Protein AF-A0A357N9B7-F1 (afdb_monomer_lite)

Radius of gyration: 13.9 Å; chains: 1; bounding box: 37×35×34 Å

pLDDT: mean 83.83, std 13.98, range [43.28, 97.69]

Structure (mmCIF, N/CA/C/O backbone):
data_AF-A0A357N9B7-F1
#
_entry.id   AF-A0A357N9B7-F1
#
loop_
_atom_site.group_PDB
_atom_site.id
_atom_site.type_symbol
_atom_site.label_atom_id
_atom_site.label_alt_id
_atom_site.label_comp_id
_atom_site.label_asym_id
_atom_site.label_entity_id
_atom_site.label_seq_id
_atom_site.pdbx_PDB_ins_code
_atom_site.Cartn_x
_atom_site.Cartn_y
_atom_site.Cartn_z
_atom_site.occupancy
_atom_site.B_iso_or_equiv
_atom_site.auth_seq_id
_atom_site.auth_comp_id
_atom_site.auth_asym_id
_atom_site.auth_atom_id
_atom_site.pdbx_PDB_model_num
ATOM 1 N N . MET A 1 1 ? -6.593 -18.359 0.251 1.00 43.28 1 MET A N 1
ATOM 2 C CA . MET 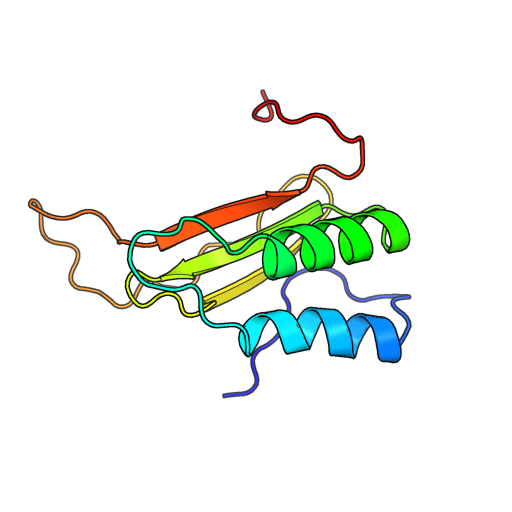A 1 1 ? -6.788 -17.692 -1.056 1.00 43.28 1 MET A CA 1
ATOM 3 C C . MET A 1 1 ? -5.506 -16.961 -1.390 1.00 43.28 1 MET A C 1
ATOM 5 O O . MET A 1 1 ? -4.909 -16.401 -0.482 1.00 43.28 1 MET A O 1
ATOM 9 N N . LYS A 1 2 ? -5.047 -17.033 -2.641 1.00 52.06 2 LYS A N 1
ATOM 10 C CA . LYS A 1 2 ? -3.846 -16.320 -3.083 1.00 52.06 2 LYS A CA 1
ATOM 11 C C . LYS A 1 2 ? -4.190 -14.828 -3.145 1.00 52.06 2 LYS A C 1
ATOM 13 O O . LYS A 1 2 ? -5.173 -14.475 -3.795 1.00 52.06 2 LYS A O 1
ATOM 18 N N . ASN A 1 3 ? -3.452 -13.986 -2.427 1.00 72.75 3 ASN A N 1
ATOM 19 C CA . ASN A 1 3 ? -3.649 -12.541 -2.481 1.00 72.75 3 ASN A CA 1
ATOM 20 C C . ASN A 1 3 ? -3.221 -12.062 -3.870 1.00 72.75 3 ASN A C 1
ATOM 22 O O . ASN A 1 3 ? -2.048 -12.145 -4.213 1.00 72.75 3 ASN A O 1
ATOM 26 N N . ARG A 1 4 ? -4.186 -11.656 -4.698 1.00 83.38 4 ARG A N 1
ATOM 27 C CA . ARG A 1 4 ? -3.942 -11.234 -6.079 1.00 83.38 4 ARG A CA 1
ATOM 28 C C . ARG A 1 4 ? -3.880 -9.713 -6.141 1.00 83.38 4 ARG A C 1
ATOM 30 O O . ARG A 1 4 ? -4.839 -9.057 -5.741 1.00 83.38 4 ARG A O 1
ATOM 37 N N . VAL A 1 5 ? -2.794 -9.187 -6.699 1.00 89.06 5 VAL A N 1
ATOM 38 C CA . VAL A 1 5 ? -2.659 -7.760 -7.014 1.00 89.06 5 VAL A CA 1
ATOM 39 C C . VAL A 1 5 ? -3.641 -7.385 -8.129 1.00 89.06 5 VAL A C 1
ATOM 41 O O . VAL A 1 5 ? -3.768 -8.099 -9.127 1.00 89.06 5 VAL A O 1
ATOM 44 N N . LEU A 1 6 ? -4.366 -6.283 -7.941 1.00 88.94 6 LEU A N 1
ATOM 45 C CA . LEU A 1 6 ?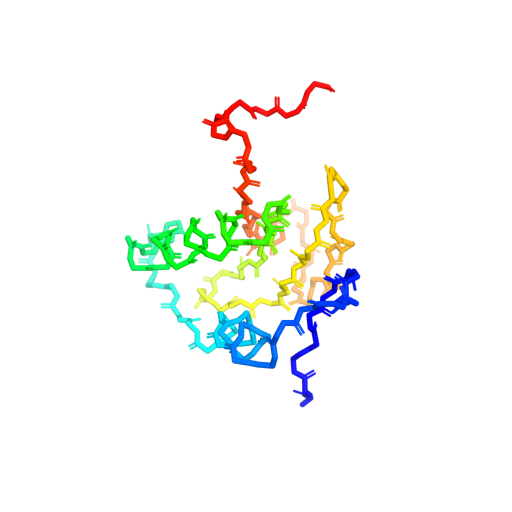 -5.329 -5.746 -8.903 1.00 88.94 6 LEU A CA 1
ATOM 46 C C . LEU A 1 6 ? -4.644 -4.752 -9.852 1.00 88.94 6 LEU A C 1
ATOM 48 O O . LEU A 1 6 ? -3.715 -4.053 -9.451 1.00 88.94 6 LEU A O 1
ATOM 52 N N . GLY A 1 7 ? -5.130 -4.664 -11.091 1.00 86.81 7 GLY A N 1
ATOM 53 C CA . GLY A 1 7 ? -4.571 -3.786 -12.125 1.00 86.81 7 GLY A CA 1
ATOM 54 C C . GLY A 1 7 ? -3.727 -4.517 -13.169 1.00 86.81 7 GLY A C 1
ATOM 55 O O . GLY A 1 7 ? -3.691 -5.749 -13.216 1.00 86.81 7 GLY A O 1
ATOM 56 N N . ASP A 1 8 ? -3.080 -3.741 -14.039 1.00 86.88 8 ASP A N 1
ATOM 57 C CA . ASP A 1 8 ? -2.209 -4.263 -15.093 1.00 86.88 8 ASP A CA 1
ATOM 58 C C . ASP A 1 8 ? -0.809 -4.590 -14.545 1.00 86.88 8 ASP A C 1
ATOM 60 O O . ASP A 1 8 ? -0.076 -3.700 -14.106 1.00 86.88 8 ASP A O 1
ATOM 64 N N . LEU A 1 9 ? -0.443 -5.874 -14.599 1.00 87.94 9 LEU A N 1
ATOM 65 C CA . LEU A 1 9 ? 0.877 -6.397 -14.217 1.00 87.94 9 LEU A CA 1
ATOM 66 C C . LEU A 1 9 ? 1.801 -6.614 -15.428 1.00 87.94 9 LEU A C 1
ATOM 68 O O . LEU A 1 9 ? 2.927 -7.092 -15.276 1.00 87.94 9 LEU A O 1
ATOM 72 N N . SER A 1 10 ? 1.345 -6.285 -16.639 1.00 87.00 10 SER A N 1
ATOM 73 C CA . SER A 1 10 ? 2.105 -6.520 -17.864 1.00 87.00 10 SER A CA 1
ATOM 74 C C . SER A 1 10 ? 3.426 -5.751 -17.844 1.00 87.00 10 SER A C 1
ATOM 76 O O . SER A 1 10 ? 3.471 -4.551 -17.581 1.00 87.00 10 SER A O 1
ATOM 78 N N . GLY A 1 11 ? 4.523 -6.454 -18.130 1.00 87.38 11 GLY A N 1
ATOM 79 C CA . GLY A 1 11 ? 5.862 -5.859 -18.174 1.00 87.38 11 GLY A CA 1
ATOM 80 C C . GLY A 1 11 ? 6.518 -5.626 -16.807 1.00 87.38 11 GLY A C 1
ATOM 81 O O . GLY A 1 11 ? 7.641 -5.119 -16.762 1.00 87.38 11 GLY A O 1
ATOM 82 N N . ILE A 1 12 ? 5.883 -6.023 -15.697 1.00 92.00 12 ILE A N 1
ATOM 83 C CA . ILE A 1 12 ? 6.511 -5.983 -14.372 1.00 92.00 12 ILE A CA 1
ATOM 84 C C . ILE A 1 12 ? 7.502 -7.146 -14.237 1.00 92.00 12 ILE A C 1
ATOM 86 O O . ILE A 1 12 ? 7.209 -8.297 -14.551 1.00 92.00 12 ILE A O 1
ATOM 90 N N . LYS A 1 13 ? 8.716 -6.846 -13.760 1.00 93.88 13 LYS A N 1
ATOM 91 C CA . LYS A 1 13 ? 9.737 -7.869 -13.487 1.00 93.88 13 LYS A CA 1
ATOM 92 C C . LYS A 1 13 ? 9.291 -8.737 -12.307 1.00 93.88 13 LYS A C 1
ATOM 94 O O . LYS A 1 13 ? 8.891 -8.193 -11.283 1.00 93.88 13 LYS A O 1
ATOM 99 N N . GLY A 1 14 ? 9.480 -10.056 -12.384 1.00 93.81 14 GLY A N 1
ATOM 100 C CA . GLY A 1 14 ? 8.992 -10.988 -11.352 1.00 93.81 14 GLY A CA 1
ATOM 101 C C . GLY A 1 14 ? 9.454 -10.682 -9.917 1.00 93.81 14 GLY A C 1
ATOM 102 O O . GLY A 1 14 ? 8.677 -10.817 -8.982 1.00 93.81 14 GLY A O 1
ATOM 103 N N . HIS A 1 15 ? 10.682 -10.185 -9.719 1.00 94.50 15 HIS A N 1
ATOM 104 C CA . HIS A 1 15 ? 11.145 -9.782 -8.380 1.00 94.50 15 HIS A CA 1
ATOM 105 C C . HIS A 1 15 ? 10.435 -8.526 -7.840 1.00 94.50 15 HIS A C 1
ATOM 107 O O . HIS A 1 15 ? 10.351 -8.343 -6.631 1.00 94.50 15 HIS A O 1
ATOM 113 N N . ILE A 1 16 ? 9.944 -7.646 -8.718 1.00 95.69 16 ILE A N 1
ATOM 114 C CA . ILE A 1 16 ? 9.131 -6.490 -8.326 1.00 95.69 16 ILE A CA 1
ATOM 115 C C . ILE A 1 16 ? 7.717 -6.960 -8.000 1.00 95.69 16 ILE A C 1
ATOM 117 O O . ILE A 1 16 ? 7.195 -6.583 -6.960 1.00 95.69 16 ILE A O 1
ATOM 121 N N . GLU A 1 17 ? 7.138 -7.841 -8.818 1.00 93.44 17 GLU A N 1
ATOM 122 C CA . GLU A 1 17 ? 5.828 -8.448 -8.549 1.00 93.44 17 GLU A CA 1
ATOM 123 C C . GLU A 1 17 ? 5.789 -9.122 -7.168 1.00 93.44 17 GLU A C 1
ATOM 125 O O . GLU A 1 17 ? 4.904 -8.826 -6.371 1.00 93.44 17 GLU A O 1
ATOM 130 N N . GLN A 1 18 ? 6.815 -9.907 -6.823 1.00 94.31 18 GLN A N 1
ATOM 131 C CA . GLN A 1 18 ? 6.953 -10.524 -5.496 1.00 94.31 18 GLN A CA 1
ATOM 132 C C . GLN A 1 18 ? 6.971 -9.505 -4.349 1.00 94.31 18 GLN A C 1
ATOM 134 O O . GLN A 1 18 ? 6.418 -9.763 -3.282 1.00 94.31 18 GLN A O 1
ATOM 139 N N . ARG A 1 19 ? 7.588 -8.333 -4.543 1.00 95.88 19 ARG A N 1
ATOM 140 C CA . ARG A 1 19 ? 7.596 -7.270 -3.525 1.00 95.88 19 ARG A CA 1
ATOM 141 C C . ARG A 1 19 ? 6.234 -6.598 -3.380 1.00 95.88 19 ARG A C 1
ATOM 143 O O . ARG A 1 19 ? 5.851 -6.255 -2.267 1.00 95.88 19 ARG A O 1
ATOM 150 N N . ILE A 1 20 ? 5.489 -6.451 -4.476 1.00 94.81 20 ILE A N 1
ATOM 151 C CA . ILE A 1 20 ? 4.106 -5.957 -4.431 1.00 94.81 20 ILE A CA 1
ATOM 152 C C . ILE A 1 20 ? 3.220 -6.967 -3.690 1.00 94.81 20 ILE A C 1
ATOM 154 O O . ILE A 1 20 ? 2.429 -6.573 -2.836 1.00 94.81 20 ILE A O 1
ATOM 158 N N . GLU A 1 21 ? 3.383 -8.265 -3.959 1.00 94.50 21 GLU A N 1
ATOM 159 C CA . GLU A 1 21 ? 2.680 -9.327 -3.230 1.00 94.50 21 GLU A CA 1
ATOM 160 C C . GLU A 1 21 ? 3.035 -9.322 -1.731 1.00 94.50 21 GLU A C 1
ATOM 162 O O . GLU A 1 21 ? 2.139 -9.442 -0.894 1.00 94.50 21 GLU A O 1
ATOM 167 N N . ALA A 1 22 ? 4.301 -9.079 -1.374 1.00 96.00 22 ALA A N 1
ATOM 168 C CA . ALA A 1 22 ? 4.760 -9.006 0.017 1.00 96.00 22 ALA A CA 1
ATOM 169 C C . ALA A 1 22 ? 4.119 -7.862 0.832 1.00 96.00 22 ALA A C 1
ATOM 171 O O . ALA A 1 22 ? 4.122 -7.899 2.067 1.00 96.00 22 ALA A O 1
ATOM 172 N N . LEU A 1 23 ? 3.500 -6.864 0.184 1.00 95.81 23 LEU A N 1
ATOM 173 C CA . LEU A 1 23 ? 2.706 -5.850 0.890 1.00 95.81 23 LEU A CA 1
ATOM 174 C C . LEU A 1 23 ? 1.543 -6.481 1.669 1.00 95.81 23 LEU A C 1
ATOM 176 O O . LEU A 1 23 ? 1.165 -5.961 2.719 1.00 95.81 23 LEU A O 1
ATOM 180 N N . TYR A 1 24 ? 0.998 -7.612 1.210 1.00 94.88 24 TYR A N 1
ATOM 181 C CA . TYR A 1 24 ? -0.074 -8.314 1.917 1.00 94.88 24 TYR A CA 1
ATOM 182 C C . TYR A 1 24 ? 0.365 -8.948 3.243 1.00 94.88 24 TYR A C 1
ATOM 184 O O . TYR A 1 24 ? -0.465 -9.142 4.137 1.00 94.88 24 TYR A O 1
ATOM 192 N N . ASP A 1 25 ? 1.655 -9.248 3.387 1.00 94.38 25 ASP A N 1
ATOM 193 C CA . ASP A 1 25 ? 2.207 -9.880 4.587 1.00 94.38 25 ASP A CA 1
ATOM 194 C C . ASP A 1 25 ? 2.448 -8.865 5.713 1.00 94.38 25 ASP A C 1
ATOM 196 O O . ASP A 1 25 ? 2.569 -9.226 6.889 1.00 94.38 25 ASP A O 1
ATOM 200 N N . CYS A 1 26 ? 2.448 -7.575 5.374 1.00 93.19 26 CYS A N 1
ATOM 201 C CA . CYS A 1 26 ? 2.639 -6.495 6.324 1.00 93.19 26 CYS A CA 1
ATOM 202 C C . CYS A 1 26 ? 1.438 -6.353 7.272 1.00 93.19 26 CYS A C 1
ATOM 204 O O . CYS A 1 26 ? 0.267 -6.431 6.886 1.00 93.19 26 CYS A O 1
ATOM 206 N N . VAL A 1 27 ? 1.734 -6.093 8.547 1.00 94.25 27 VAL A N 1
ATOM 207 C CA . VAL A 1 27 ? 0.725 -5.815 9.575 1.00 94.25 27 VAL A CA 1
ATOM 208 C C . VAL A 1 27 ? 0.982 -4.442 10.155 1.00 94.25 27 VAL A C 1
ATOM 210 O O . VAL A 1 27 ? 2.025 -4.200 10.756 1.00 94.25 27 VAL A O 1
ATOM 213 N N . ILE A 1 28 ? 0.011 -3.549 10.002 1.00 96.62 28 ILE A N 1
ATOM 214 C CA . ILE A 1 28 ? 0.080 -2.216 10.588 1.00 96.62 28 ILE A CA 1
ATOM 215 C C . ILE A 1 28 ? -0.318 -2.296 12.069 1.00 96.62 28 ILE A C 1
ATOM 217 O O . ILE A 1 28 ? -1.421 -2.768 12.367 1.00 96.62 28 ILE A O 1
ATOM 221 N N . PRO A 1 29 ? 0.524 -1.827 13.007 1.00 95.00 29 PRO A N 1
ATOM 222 C CA . PRO A 1 29 ? 0.178 -1.789 14.421 1.00 95.00 29 PRO A CA 1
ATOM 223 C C . PRO A 1 29 ? -1.098 -0.987 14.693 1.00 95.00 29 PRO A C 1
ATOM 225 O O . PRO A 1 29 ? -1.432 -0.027 13.990 1.00 95.00 29 PRO A O 1
ATOM 228 N N . TYR A 1 30 ? -1.813 -1.365 15.753 1.00 88.69 30 TYR A N 1
ATOM 229 C CA . TYR A 1 30 ? -2.996 -0.629 16.186 1.00 88.69 30 TYR A CA 1
ATOM 230 C C . TYR A 1 30 ? -2.651 0.839 16.484 1.00 88.69 30 TYR A C 1
ATOM 232 O O . TYR A 1 30 ? -1.604 1.137 17.053 1.00 88.69 30 TYR A O 1
ATOM 240 N N . GLY A 1 31 ? -3.534 1.758 16.089 1.00 86.81 31 GLY A N 1
ATOM 241 C CA . GLY A 1 31 ? -3.343 3.200 16.279 1.00 86.81 31 GLY A CA 1
ATOM 242 C C . GLY A 1 31 ? -2.460 3.893 15.233 1.00 86.81 31 GLY A C 1
ATOM 243 O O . GLY A 1 31 ? -2.429 5.117 15.209 1.00 86.81 31 GLY A O 1
ATOM 244 N N . GLN A 1 32 ? -1.797 3.159 14.333 1.00 93.25 32 GLN A N 1
ATOM 245 C CA . GLN A 1 32 ? -1.004 3.747 13.245 1.00 93.25 32 GLN A CA 1
ATOM 246 C C . GLN A 1 32 ? -1.754 3.684 11.922 1.00 93.25 32 GLN A C 1
ATOM 248 O O . GLN A 1 32 ? -2.383 2.668 11.635 1.00 93.25 32 GLN A O 1
ATOM 253 N N . ILE A 1 33 ? -1.672 4.732 11.095 1.00 92.00 33 ILE A N 1
ATOM 254 C CA . ILE A 1 33 ? -2.233 4.731 9.732 1.00 92.00 33 ILE A CA 1
ATOM 255 C C . ILE A 1 33 ? -1.487 3.709 8.862 1.00 92.00 33 ILE A C 1
ATOM 257 O O . ILE A 1 33 ? -2.119 2.816 8.300 1.00 92.00 33 ILE A O 1
ATOM 261 N N . ILE A 1 34 ? -0.156 3.821 8.839 1.00 96.12 34 ILE A N 1
ATOM 262 C CA . ILE A 1 34 ? 0.835 2.917 8.237 1.00 96.12 34 ILE A CA 1
ATOM 263 C C . ILE A 1 34 ? 2.144 3.023 9.033 1.00 96.12 34 ILE A C 1
ATOM 265 O O . ILE A 1 34 ? 2.323 3.992 9.774 1.00 96.12 34 ILE A O 1
ATOM 269 N N . THR A 1 35 ? 3.062 2.067 8.867 1.00 96.69 35 THR A N 1
ATOM 270 C CA .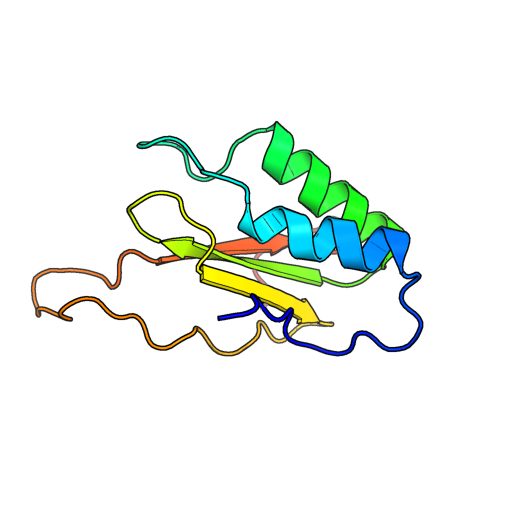 THR A 1 35 ? 4.428 2.187 9.402 1.00 96.69 35 THR A CA 1
ATOM 271 C C . THR A 1 35 ? 5.328 2.965 8.430 1.00 96.69 35 THR A C 1
ATOM 273 O O . THR A 1 35 ? 5.068 2.960 7.220 1.00 96.69 35 THR A O 1
ATOM 276 N N . PRO A 1 36 ? 6.410 3.610 8.905 1.00 96.62 36 PRO A N 1
ATOM 277 C CA . PRO A 1 36 ? 7.400 4.239 8.029 1.00 96.62 36 PRO A CA 1
ATOM 278 C C . PRO A 1 36 ? 8.022 3.264 7.021 1.00 96.62 36 PRO A C 1
ATOM 280 O O . PRO A 1 36 ? 8.286 3.632 5.881 1.00 96.62 36 PRO A O 1
ATOM 283 N N . GLU A 1 37 ? 8.241 2.013 7.422 1.00 96.62 37 GLU A N 1
ATOM 284 C CA . GLU A 1 37 ? 8.788 0.952 6.572 1.00 96.62 37 GLU A CA 1
ATOM 285 C C . GLU A 1 37 ? 7.833 0.639 5.421 1.00 96.62 37 GLU A C 1
ATOM 287 O O . GLU A 1 37 ? 8.256 0.575 4.270 1.00 96.62 37 GLU A O 1
ATOM 292 N N . PHE A 1 38 ? 6.539 0.526 5.724 1.00 97.38 38 PHE A N 1
ATOM 293 C CA . PHE A 1 38 ? 5.504 0.270 4.733 1.00 97.38 38 PHE A CA 1
ATOM 294 C C . PHE A 1 38 ? 5.358 1.446 3.757 1.00 97.38 38 PHE A C 1
ATOM 296 O O . PHE A 1 38 ? 5.286 1.246 2.547 1.00 97.38 38 PHE A O 1
ATOM 303 N N . ALA A 1 39 ? 5.404 2.682 4.267 1.00 96.62 39 ALA A N 1
ATOM 304 C CA . ALA A 1 39 ? 5.394 3.886 3.437 1.00 96.62 39 ALA A CA 1
ATOM 305 C C . ALA A 1 39 ? 6.597 3.941 2.478 1.00 96.62 39 ALA A C 1
ATOM 307 O O . ALA A 1 39 ? 6.433 4.242 1.295 1.00 96.62 39 ALA A O 1
ATOM 308 N N . ARG A 1 40 ? 7.803 3.622 2.973 1.00 97.06 40 ARG A N 1
ATOM 309 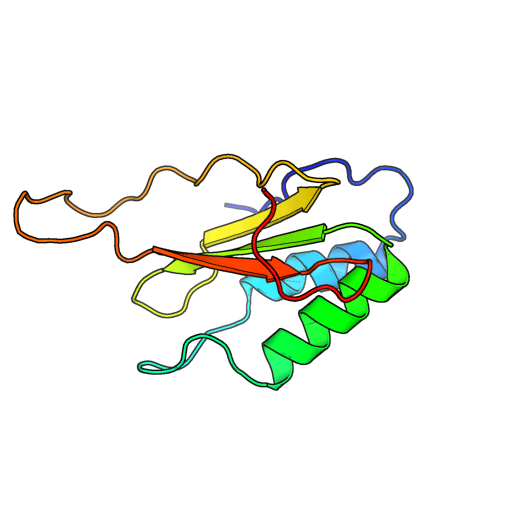C CA . ARG A 1 40 ? 9.025 3.577 2.156 1.00 97.06 40 ARG A CA 1
ATOM 310 C C . ARG A 1 40 ? 8.947 2.506 1.073 1.00 97.06 40 ARG A C 1
ATOM 312 O O . ARG A 1 40 ? 9.340 2.784 -0.055 1.00 97.06 40 ARG A O 1
ATOM 319 N N . GLU A 1 41 ? 8.418 1.326 1.391 1.00 97.69 41 GLU A N 1
ATOM 320 C CA . GLU A 1 41 ? 8.249 0.256 0.405 1.00 97.69 41 GLU A CA 1
ATOM 321 C C . GLU A 1 41 ? 7.255 0.658 -0.692 1.00 97.69 41 GLU A C 1
ATOM 323 O O . GLU A 1 41 ? 7.565 0.536 -1.876 1.00 97.69 41 GLU A O 1
ATOM 328 N N . MET A 1 42 ? 6.103 1.232 -0.323 1.00 96.44 42 MET A N 1
ATOM 329 C CA . MET A 1 42 ? 5.141 1.754 -1.299 1.00 96.44 42 MET A CA 1
ATOM 330 C C . MET A 1 42 ? 5.767 2.827 -2.199 1.00 96.44 42 MET A C 1
ATOM 332 O O . MET A 1 42 ? 5.607 2.774 -3.419 1.00 96.44 42 MET A O 1
ATOM 336 N N . ALA A 1 43 ? 6.506 3.781 -1.625 1.00 95.69 43 ALA A N 1
ATOM 337 C CA . ALA A 1 43 ? 7.171 4.841 -2.382 1.00 95.69 43 ALA A CA 1
ATOM 338 C C . ALA A 1 43 ? 8.250 4.293 -3.333 1.00 95.69 43 ALA A C 1
ATOM 340 O O . ALA A 1 43 ? 8.340 4.727 -4.480 1.00 95.69 43 ALA A O 1
ATOM 341 N N . TYR A 1 44 ? 9.033 3.310 -2.882 1.00 96.38 44 TYR A N 1
ATOM 342 C CA . TYR A 1 44 ? 10.037 2.634 -3.702 1.00 96.38 44 TYR A CA 1
ATOM 343 C C . TYR A 1 44 ? 9.408 1.886 -4.885 1.00 96.38 44 TYR A C 1
ATOM 345 O O . TYR A 1 44 ? 9.859 2.020 -6.020 1.00 96.38 44 TYR A O 1
ATOM 353 N N . LEU A 1 45 ? 8.342 1.119 -4.645 1.00 95.62 45 LEU A N 1
ATOM 354 C CA . LEU A 1 45 ? 7.650 0.393 -5.710 1.00 95.62 45 LEU A CA 1
ATOM 355 C C . LEU A 1 45 ? 7.017 1.364 -6.716 1.00 95.62 45 LEU A C 1
ATOM 357 O O . LEU A 1 45 ? 7.141 1.168 -7.922 1.00 95.62 45 LEU A O 1
ATOM 361 N N . THR A 1 46 ? 6.421 2.453 -6.227 1.00 94.06 46 THR A N 1
ATOM 362 C CA . THR A 1 46 ? 5.849 3.521 -7.062 1.00 94.06 46 THR A CA 1
ATOM 363 C C . THR A 1 46 ? 6.909 4.161 -7.957 1.00 94.06 46 THR A C 1
ATOM 365 O O . THR A 1 46 ? 6.668 4.352 -9.145 1.00 94.06 46 THR A O 1
ATOM 368 N N . SER A 1 47 ? 8.096 4.468 -7.423 1.00 93.31 47 SER A N 1
ATOM 369 C CA . SER A 1 47 ? 9.153 5.136 -8.192 1.00 93.31 47 SER A CA 1
ATOM 370 C C . SER A 1 47 ? 9.753 4.246 -9.281 1.00 93.31 47 SER A C 1
ATOM 372 O O . SER A 1 47 ? 10.135 4.743 -10.337 1.00 93.31 47 SER A O 1
ATOM 374 N N . ILE A 1 48 ? 9.801 2.930 -9.074 1.00 94.00 48 ILE A N 1
ATOM 375 C CA . ILE A 1 48 ? 10.275 1.992 -10.098 1.00 94.00 48 ILE A CA 1
ATOM 376 C C . ILE A 1 48 ? 9.210 1.734 -11.157 1.00 94.00 48 ILE A C 1
ATOM 378 O O . ILE A 1 48 ? 9.532 1.638 -12.339 1.00 94.00 48 ILE A O 1
ATOM 382 N N . LEU A 1 49 ? 7.953 1.593 -10.737 1.00 91.75 49 LEU A N 1
ATOM 383 C CA . LEU A 1 49 ? 6.853 1.259 -11.638 1.00 91.75 49 LEU A CA 1
ATOM 384 C C . LEU A 1 49 ? 6.325 2.473 -12.400 1.00 91.75 49 LEU A C 1
ATOM 386 O O . LEU A 1 49 ? 5.721 2.289 -13.451 1.00 91.75 49 LEU A O 1
ATOM 390 N N . GLN A 1 50 ? 6.531 3.684 -11.870 1.00 90.00 50 GLN A N 1
ATOM 391 C CA . GLN A 1 50 ? 5.914 4.922 -12.357 1.00 90.00 50 GLN A CA 1
ATOM 392 C C . GLN A 1 50 ? 4.381 4.803 -12.452 1.00 90.00 50 GLN A C 1
ATOM 394 O O . GLN A 1 50 ? 3.746 5.364 -13.340 1.00 90.00 50 GLN A O 1
ATOM 399 N N . ARG A 1 51 ? 3.783 4.044 -11.525 1.00 88.81 51 ARG A N 1
ATOM 400 C CA . ARG A 1 51 ? 2.341 3.779 -11.412 1.00 88.81 51 ARG A CA 1
ATOM 401 C C . ARG A 1 51 ? 1.900 4.040 -9.974 1.00 88.81 51 ARG A C 1
ATOM 403 O O . ARG A 1 51 ? 2.667 3.763 -9.051 1.00 88.81 51 ARG A O 1
ATOM 410 N N . GLU A 1 52 ? 0.683 4.545 -9.785 1.00 90.06 52 GLU A N 1
ATOM 411 C CA . GLU A 1 52 ? 0.068 4.649 -8.458 1.00 90.06 52 GLU A CA 1
ATOM 412 C C . GLU A 1 52 ? -0.119 3.248 -7.869 1.00 90.06 52 GLU A C 1
ATOM 414 O O . GLU A 1 52 ? -0.527 2.304 -8.555 1.00 90.06 52 GLU A O 1
ATOM 419 N N . ILE A 1 53 ? 0.177 3.130 -6.575 1.00 92.19 53 ILE A N 1
ATOM 420 C CA . ILE A 1 53 ? -0.104 1.944 -5.777 1.00 92.19 53 ILE A CA 1
ATOM 421 C C . ILE A 1 53 ? -1.105 2.336 -4.711 1.00 92.19 53 ILE A C 1
ATOM 423 O O . ILE A 1 53 ? -0.819 3.203 -3.889 1.00 92.19 53 ILE A O 1
ATOM 427 N N . ALA A 1 54 ? -2.239 1.647 -4.677 1.00 92.56 54 ALA A N 1
ATOM 428 C CA . ALA A 1 54 ? -3.230 1.804 -3.628 1.00 92.56 54 ALA A CA 1
ATOM 429 C C . ALA A 1 54 ? -3.370 0.526 -2.812 1.00 92.56 54 ALA A C 1
ATOM 431 O O . ALA A 1 54 ? -3.425 -0.580 -3.353 1.00 92.56 54 ALA A O 1
ATOM 432 N N . VAL A 1 55 ? -3.458 0.684 -1.496 1.00 92.69 55 VAL A N 1
ATOM 433 C CA . VAL A 1 55 ? -3.687 -0.409 -0.561 1.00 92.69 55 VAL A CA 1
ATOM 434 C C . VAL A 1 55 ? -4.867 -0.114 0.346 1.00 92.69 55 VAL A C 1
ATOM 436 O O . VAL A 1 55 ? -5.077 1.007 0.819 1.00 92.69 55 VAL A O 1
ATOM 439 N N . TYR A 1 56 ? -5.614 -1.169 0.638 1.00 90.75 56 TYR A N 1
ATOM 440 C CA . TYR A 1 56 ? -6.736 -1.136 1.558 1.00 90.75 56 TYR A CA 1
ATOM 441 C C . TYR A 1 56 ? -6.379 -1.898 2.819 1.00 90.75 56 TYR A C 1
ATOM 443 O O . TYR A 1 56 ? -6.043 -3.076 2.760 1.00 90.75 56 TYR A O 1
ATOM 451 N N . ILE A 1 57 ? -6.466 -1.240 3.970 1.00 91.38 57 ILE A N 1
ATOM 452 C CA . ILE A 1 57 ? -6.043 -1.796 5.256 1.00 91.38 57 ILE A CA 1
ATOM 453 C C . ILE A 1 57 ? -7.242 -1.842 6.191 1.00 91.38 57 ILE A C 1
ATOM 455 O O . ILE A 1 57 ? -7.882 -0.821 6.448 1.00 91.38 57 ILE A O 1
ATOM 459 N N . ASN A 1 58 ? -7.546 -3.019 6.731 1.00 89.12 58 ASN A N 1
ATOM 460 C CA . ASN A 1 58 ? -8.660 -3.178 7.657 1.00 89.12 58 ASN A CA 1
ATOM 461 C C . ASN A 1 58 ? -8.329 -2.670 9.073 1.00 89.12 58 ASN A C 1
ATOM 463 O O . ASN A 1 58 ? -7.182 -2.377 9.416 1.00 89.12 58 ASN A O 1
ATOM 467 N N . ARG A 1 59 ? -9.350 -2.615 9.935 1.00 86.25 59 ARG A N 1
ATOM 468 C CA . ARG A 1 59 ? -9.237 -2.180 11.342 1.00 86.25 59 ARG A CA 1
ATOM 469 C C . ARG A 1 59 ? -8.268 -2.996 12.208 1.00 86.25 59 ARG A C 1
ATOM 471 O O . ARG A 1 59 ? -7.930 -2.557 13.299 1.00 86.25 59 ARG A O 1
ATOM 478 N N . ARG A 1 60 ? -7.868 -4.190 11.759 1.00 89.56 60 ARG A N 1
ATOM 479 C CA . ARG A 1 60 ? -6.878 -5.050 12.429 1.00 89.56 60 ARG A CA 1
ATOM 480 C C . ARG A 1 60 ? -5.460 -4.823 11.894 1.00 89.56 60 ARG A C 1
ATOM 482 O O . ARG A 1 60 ? -4.558 -5.561 12.267 1.00 89.56 60 ARG A O 1
ATOM 489 N N . GLY A 1 61 ? -5.276 -3.854 10.995 1.00 92.31 61 GLY A N 1
ATOM 490 C CA . GLY A 1 61 ? -3.984 -3.548 10.391 1.00 92.31 61 GLY A CA 1
ATOM 491 C C . GLY A 1 61 ? -3.570 -4.481 9.257 1.00 92.31 61 GLY A C 1
ATOM 492 O O . GLY A 1 61 ? -2.443 -4.377 8.791 1.00 92.31 61 GLY A O 1
ATOM 493 N N . LYS A 1 62 ? -4.446 -5.386 8.803 1.00 92.81 62 LYS A N 1
ATOM 494 C CA . LYS A 1 62 ? -4.149 -6.299 7.692 1.00 92.81 62 LYS A CA 1
ATOM 495 C C . LYS A 1 62 ? -4.486 -5.652 6.355 1.00 92.81 62 LYS A C 1
ATOM 497 O O . LYS A 1 62 ? -5.554 -5.047 6.221 1.00 92.81 62 LYS A O 1
ATOM 502 N N . VAL A 1 63 ? -3.599 -5.821 5.380 1.00 92.50 63 VAL A N 1
ATOM 503 C CA . VAL A 1 63 ? -3.828 -5.410 3.993 1.00 92.50 63 VAL A CA 1
ATOM 504 C C . VAL A 1 63 ? -4.845 -6.360 3.357 1.00 92.50 63 VAL A C 1
ATOM 506 O O . VAL A 1 63 ? -4.652 -7.571 3.321 1.00 92.50 63 VAL A O 1
ATOM 509 N N . ALA A 1 64 ? -5.969 -5.805 2.921 1.00 89.56 64 ALA A N 1
ATOM 510 C CA . ALA A 1 64 ? -7.094 -6.514 2.321 1.00 89.56 64 ALA A CA 1
ATOM 511 C C . ALA A 1 64 ? -7.026 -6.523 0.787 1.00 89.56 64 ALA A C 1
ATOM 513 O O . ALA A 1 64 ? -7.487 -7.472 0.161 1.00 89.56 64 ALA A O 1
ATOM 514 N N . ALA A 1 65 ? -6.454 -5.481 0.182 1.00 89.88 65 ALA A N 1
ATOM 515 C CA . ALA A 1 65 ? -6.257 -5.392 -1.260 1.00 89.88 65 ALA A CA 1
ATOM 516 C C . ALA A 1 65 ? -5.088 -4.463 -1.603 1.00 89.88 65 ALA A C 1
ATOM 518 O O . ALA A 1 65 ? -4.827 -3.503 -0.875 1.00 89.88 65 ALA A O 1
ATOM 519 N N . VAL A 1 66 ? -4.428 -4.763 -2.720 1.00 92.06 66 VAL A N 1
ATOM 520 C CA . VAL A 1 66 ? -3.356 -3.986 -3.346 1.00 92.06 66 VAL A CA 1
ATOM 521 C C . VAL A 1 66 ? -3.720 -3.798 -4.819 1.00 92.06 66 VAL A C 1
ATOM 523 O O . VAL A 1 66 ? -4.138 -4.748 -5.483 1.00 92.06 66 VAL A O 1
ATOM 526 N N . SER A 1 67 ? -3.574 -2.576 -5.320 1.00 91.19 67 SER A N 1
ATOM 527 C CA . SER A 1 67 ? -3.925 -2.159 -6.676 1.00 91.19 67 SER A CA 1
ATOM 528 C C . SER A 1 67 ? -2.795 -1.366 -7.310 1.00 91.19 67 SER A C 1
ATOM 530 O O . SER A 1 67 ? -2.237 -0.489 -6.654 1.00 91.19 67 SER A O 1
ATOM 532 N N . LEU A 1 68 ? -2.533 -1.609 -8.592 1.00 90.56 68 LEU A N 1
ATOM 533 C CA . LEU A 1 68 ? -1.661 -0.800 -9.443 1.00 90.56 68 LEU A CA 1
ATOM 534 C C . LEU A 1 68 ? -2.502 -0.091 -10.509 1.00 90.56 68 LEU A C 1
ATOM 536 O O . LEU A 1 68 ? -3.311 -0.736 -11.177 1.00 90.56 68 LEU A O 1
ATOM 540 N N . GLY A 1 69 ? -2.319 1.214 -10.696 1.00 81.38 69 GLY A N 1
ATOM 541 C CA . GLY A 1 69 ? -3.113 1.970 -11.665 1.00 81.38 69 GLY A CA 1
ATOM 542 C C . GLY A 1 69 ? -2.569 3.359 -11.972 1.00 81.38 69 GLY A C 1
ATOM 543 O O . GLY A 1 69 ? -1.554 3.780 -11.426 1.00 81.38 69 GLY A O 1
ATOM 544 N N . GLU A 1 70 ? -3.242 4.053 -12.889 1.00 65.44 70 GLU A N 1
ATOM 545 C CA . GLU A 1 70 ? -2.830 5.376 -13.383 1.00 65.44 70 GLU A CA 1
ATOM 546 C C . GLU A 1 70 ? -3.668 6.527 -12.799 1.00 65.44 70 GLU A C 1
ATOM 548 O O . GLU A 1 70 ? -3.249 7.673 -12.905 1.00 65.44 70 GLU A O 1
ATOM 553 N N . GLN A 1 71 ? -4.826 6.238 -12.179 1.00 54.56 71 GLN A N 1
ATOM 554 C CA . GLN A 1 71 ? -5.704 7.235 -11.525 1.00 54.56 71 GLN A CA 1
ATOM 555 C C . GLN A 1 71 ? -6.954 6.632 -10.853 1.00 54.56 71 GLN A C 1
ATOM 557 O O . GLN A 1 71 ? -7.555 7.249 -9.977 1.00 54.56 71 GLN A O 1
ATOM 562 N N . SER A 1 72 ? -7.386 5.436 -11.265 1.00 53.94 72 SER A N 1
ATOM 563 C CA . SER A 1 72 ? -8.541 4.741 -10.687 1.00 53.94 72 SER A CA 1
ATOM 564 C C . SER A 1 72 ? -8.064 3.669 -9.715 1.00 53.94 72 SER A C 1
ATOM 566 O O . SER A 1 72 ? -7.493 2.651 -10.108 1.00 53.94 72 SER A O 1
ATOM 568 N N . THR A 1 73 ? -8.292 3.906 -8.425 1.00 58.72 73 THR A N 1
ATOM 569 C CA . THR A 1 73 ? -8.089 2.883 -7.400 1.00 58.72 73 THR A CA 1
ATOM 570 C C . THR A 1 73 ? -8.970 1.671 -7.704 1.00 58.72 73 THR A C 1
ATOM 572 O O . THR A 1 73 ? -10.134 1.823 -8.082 1.00 58.72 73 THR A O 1
ATOM 575 N N . ALA A 1 74 ? -8.419 0.456 -7.581 1.00 58.44 74 ALA A N 1
ATOM 576 C CA . ALA A 1 74 ? -9.215 -0.751 -7.772 1.00 58.44 74 ALA A CA 1
ATOM 577 C C . ALA A 1 74 ? -10.451 -0.741 -6.862 1.00 58.44 74 ALA A C 1
ATOM 579 O O . ALA A 1 74 ? -10.392 -0.206 -5.752 1.00 58.44 74 ALA A O 1
ATOM 580 N N . PRO A 1 75 ? -11.559 -1.367 -7.294 1.00 61.09 75 PRO A N 1
ATOM 581 C CA . PRO A 1 75 ? -12.746 -1.471 -6.465 1.00 61.09 75 PRO A CA 1
ATOM 582 C C . PRO A 1 75 ? -12.389 -2.048 -5.093 1.00 61.09 75 PRO A C 1
ATOM 584 O O . PRO A 1 75 ? -11.727 -3.084 -4.987 1.00 61.09 75 PRO A O 1
ATOM 587 N N . LEU A 1 76 ? -12.838 -1.350 -4.046 1.00 64.31 76 LEU A N 1
ATOM 588 C CA . LEU A 1 76 ? -12.759 -1.815 -2.666 1.00 64.31 76 LEU A CA 1
ATOM 589 C C . LEU A 1 76 ? -13.281 -3.260 -2.605 1.00 64.31 76 LEU A C 1
ATOM 591 O O . LEU A 1 76 ? -14.411 -3.495 -3.044 1.00 64.31 76 LEU A O 1
ATOM 595 N N . PRO A 1 77 ? -12.512 -4.222 -2.059 1.00 62.91 77 PRO A N 1
ATOM 596 C CA . PRO A 1 77 ? -13.035 -5.564 -1.845 1.00 62.91 77 PRO A CA 1
ATOM 597 C C . PRO A 1 77 ? -14.275 -5.488 -0.952 1.00 62.91 77 PRO A C 1
ATOM 599 O O . PRO A 1 77 ? -14.391 -4.571 -0.128 1.00 62.91 77 PRO A O 1
ATOM 602 N N . GLU A 1 78 ? -15.197 -6.445 -1.101 1.00 61.28 78 GLU A N 1
ATOM 603 C CA . GLU A 1 78 ? -16.373 -6.516 -0.235 1.00 61.28 78 GLU A CA 1
ATOM 604 C C . GLU A 1 78 ? -15.930 -6.486 1.227 1.00 61.28 78 GLU A C 1
ATOM 606 O O . GLU A 1 78 ? -15.168 -7.326 1.713 1.00 61.28 78 GLU A O 1
ATOM 611 N N . ILE A 1 79 ? -16.350 -5.426 1.912 1.00 62.38 79 ILE A N 1
ATOM 612 C CA . ILE A 1 79 ? -15.894 -5.146 3.261 1.00 62.38 79 ILE A CA 1
ATOM 613 C C . ILE A 1 79 ? -16.715 -6.030 4.181 1.00 62.38 79 ILE A C 1
ATOM 615 O O . ILE A 1 79 ? -17.824 -5.667 4.576 1.00 62.38 79 ILE A O 1
ATOM 619 N N . ASP A 1 80 ? -16.160 -7.192 4.506 1.00 54.31 80 ASP A N 1
ATOM 620 C CA . ASP A 1 80 ? -16.811 -8.135 5.397 1.00 54.31 80 ASP A CA 1
ATOM 621 C C . ASP A 1 80 ? -16.730 -7.611 6.838 1.00 54.31 80 ASP A C 1
ATOM 623 O O . ASP A 1 80 ? -15.739 -7.716 7.568 1.00 54.31 80 ASP A O 1
ATOM 627 N N . GLY A 1 81 ? -17.770 -6.883 7.212 1.00 56.66 81 GLY A N 1
ATOM 628 C CA . GLY A 1 81 ? -17.897 -6.251 8.506 1.00 56.66 81 GLY A CA 1
ATOM 629 C C . GLY A 1 81 ? -19.240 -5.569 8.555 1.00 56.66 81 GLY A C 1
ATOM 630 O O . GLY A 1 81 ? -19.458 -4.620 7.809 1.00 56.66 81 GLY A O 1
ATOM 631 N N . ARG A 1 82 ? -20.131 -6.065 9.425 1.00 50.84 82 ARG A N 1
ATOM 632 C CA . ARG A 1 82 ? -21.485 -5.536 9.646 1.00 50.84 82 ARG A CA 1
ATOM 633 C C . ARG A 1 82 ? -21.488 -4.013 9.512 1.00 50.84 82 ARG A C 1
ATOM 635 O O . ARG A 1 82 ? -21.052 -3.310 10.428 1.00 50.84 82 ARG A O 1
ATOM 642 N N . ARG A 1 83 ? -21.962 -3.520 8.362 1.00 55.38 83 ARG A N 1
ATOM 643 C CA . ARG A 1 83 ? -22.363 -2.127 8.210 1.00 55.38 83 ARG A CA 1
ATOM 644 C C . ARG A 1 83 ? -23.501 -1.954 9.199 1.00 55.38 83 ARG A C 1
ATOM 646 O O . ARG A 1 83 ? -24.563 -2.540 9.042 1.00 55.38 83 ARG A O 1
ATOM 653 N N . SER A 1 84 ? -23.229 -1.248 10.280 1.00 64.44 84 SER A N 1
ATOM 654 C CA . SER A 1 84 ? -24.277 -0.777 11.172 1.00 64.44 84 SER A CA 1
ATOM 655 C C . SER A 1 84 ? -24.419 0.707 10.920 1.00 64.44 84 SER A C 1
ATOM 657 O O . SER A 1 84 ? -23.399 1.366 10.723 1.00 64.44 84 SER A O 1
ATOM 659 N N . GLU A 1 85 ? -25.620 1.251 11.051 1.00 68.75 85 GLU A N 1
ATOM 660 C CA . GLU A 1 85 ? -25.852 2.704 11.014 1.00 68.75 85 GLU A CA 1
ATOM 661 C C . GLU A 1 85 ? -24.923 3.481 11.966 1.00 68.75 85 GLU A C 1
ATOM 663 O O . GLU A 1 85 ? -24.626 4.649 11.753 1.00 68.75 85 GLU A O 1
ATOM 668 N N . LYS A 1 86 ? -24.398 2.807 12.997 1.00 73.31 86 LYS A N 1
ATOM 669 C CA . LYS A 1 86 ? -23.520 3.376 14.022 1.00 73.31 86 LYS A CA 1
ATOM 670 C C . LYS A 1 86 ? -22.016 3.223 13.754 1.00 73.31 86 LYS A C 1
ATOM 672 O O . LYS A 1 86 ? -21.225 3.606 14.613 1.00 73.31 86 LYS A O 1
ATOM 677 N N . ARG A 1 87 ? -21.574 2.603 12.646 1.00 69.31 87 ARG A N 1
ATOM 678 C CA . ARG A 1 87 ? -20.140 2.315 12.410 1.00 69.31 87 ARG A CA 1
ATOM 679 C C . ARG A 1 87 ? -19.738 2.404 10.940 1.00 69.31 87 ARG A C 1
ATOM 681 O O . ARG A 1 87 ? -20.358 1.788 10.081 1.00 69.31 87 ARG A O 1
ATOM 688 N N . LEU A 1 88 ? -18.608 3.068 10.695 1.00 77.38 88 LEU A N 1
ATOM 689 C CA . LEU A 1 88 ? 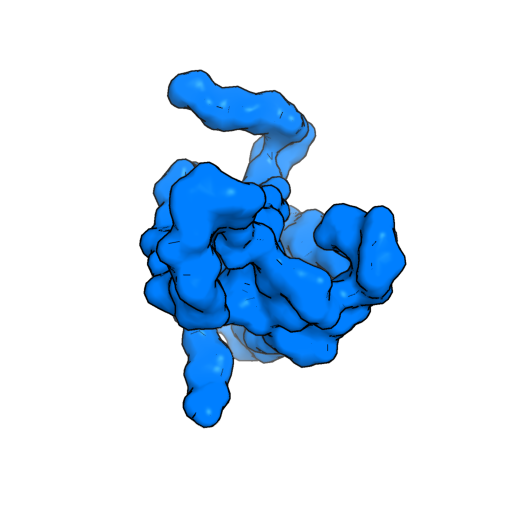-17.917 3.062 9.405 1.00 77.38 88 LEU A CA 1
ATOM 690 C C . LEU A 1 88 ? -17.394 1.658 9.047 1.00 77.38 88 LEU A C 1
ATOM 692 O O . LEU A 1 88 ? -17.209 0.796 9.915 1.00 77.38 88 LEU A O 1
ATOM 696 N N . SER A 1 89 ? -17.078 1.462 7.764 1.00 77.62 89 SER A N 1
ATOM 697 C CA . SER A 1 89 ? -16.507 0.221 7.2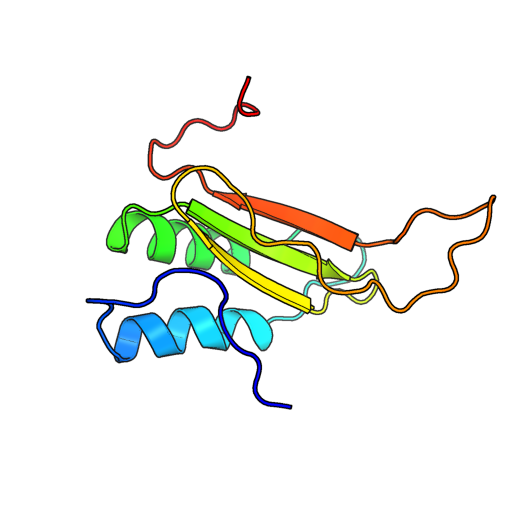17 1.00 77.62 89 SER A CA 1
ATOM 698 C C . SER A 1 89 ? -15.240 -0.234 7.964 1.00 77.62 89 SER A C 1
ATOM 700 O O . SER A 1 89 ? -15.012 -1.427 8.182 1.00 77.62 89 SER A O 1
ATOM 702 N N . GLY A 1 90 ? -14.449 0.721 8.463 1.00 82.69 90 GLY A N 1
ATOM 703 C CA . GLY A 1 90 ? -13.186 0.454 9.148 1.00 82.69 90 GLY A CA 1
ATOM 704 C C . GLY A 1 90 ? -12.083 -0.000 8.190 1.00 82.69 90 GLY A C 1
ATOM 705 O O . GLY A 1 90 ? -11.209 -0.761 8.605 1.00 82.69 90 GLY A O 1
ATOM 706 N N . ILE A 1 91 ? -12.159 0.433 6.928 1.00 86.38 91 ILE A N 1
ATOM 707 C CA . ILE A 1 91 ? -11.101 0.309 5.922 1.00 86.38 91 ILE A CA 1
ATOM 708 C C . ILE A 1 91 ? -10.410 1.661 5.761 1.00 86.38 91 ILE A C 1
ATOM 710 O O . ILE A 1 91 ? -11.064 2.702 5.748 1.00 86.38 91 ILE A O 1
ATOM 714 N N . ARG A 1 92 ? -9.087 1.629 5.623 1.00 88.88 92 ARG A N 1
ATOM 715 C CA . ARG A 1 92 ? -8.249 2.776 5.273 1.00 88.88 92 ARG A CA 1
ATOM 716 C C . ARG A 1 92 ? -7.706 2.571 3.870 1.00 88.88 92 ARG A C 1
ATOM 718 O O . ARG A 1 92 ? -7.203 1.487 3.587 1.00 88.88 92 ARG A O 1
ATOM 725 N N . CYS A 1 93 ? -7.817 3.592 3.030 1.00 89.81 93 CYS A N 1
ATOM 726 C CA . CYS A 1 93 ? -7.173 3.636 1.724 1.00 89.81 93 CYS A CA 1
ATOM 727 C C . CYS A 1 93 ? -5.891 4.452 1.851 1.00 89.81 93 CYS A C 1
ATOM 729 O O . CYS A 1 93 ? -5.933 5.571 2.358 1.00 89.81 93 CYS A O 1
ATOM 731 N N . ILE A 1 94 ? -4.775 3.885 1.410 1.00 92.19 94 ILE A N 1
ATOM 732 C CA . ILE A 1 94 ? -3.482 4.560 1.329 1.00 92.19 94 ILE A CA 1
ATOM 733 C C . ILE A 1 94 ? -3.015 4.404 -0.103 1.00 92.19 94 ILE A C 1
ATOM 735 O O . ILE A 1 94 ? -2.976 3.281 -0.599 1.00 92.19 94 ILE A O 1
ATOM 739 N N . HIS A 1 95 ? -2.676 5.506 -0.755 1.00 91.44 95 HIS A N 1
ATOM 740 C CA . HIS A 1 95 ? -2.196 5.474 -2.127 1.00 91.44 95 HIS A CA 1
ATOM 741 C C . HIS A 1 95 ? -1.009 6.402 -2.340 1.00 91.44 95 HIS A C 1
ATOM 743 O O . HIS A 1 95 ? -0.767 7.311 -1.542 1.00 91.44 95 HIS A O 1
ATOM 749 N N . THR A 1 96 ? -0.247 6.131 -3.389 1.00 91.62 96 THR A N 1
ATOM 750 C CA . THR A 1 96 ? 0.912 6.920 -3.798 1.00 91.62 96 THR A CA 1
ATOM 751 C C . THR A 1 96 ? 0.633 7.670 -5.085 1.00 91.62 96 THR A C 1
ATOM 753 O O . THR A 1 96 ? -0.066 7.185 -5.962 1.00 91.62 96 THR A O 1
ATOM 756 N N . HIS A 1 97 ? 1.270 8.826 -5.237 1.00 88.06 97 HIS A N 1
ATOM 757 C CA . HIS A 1 97 ? 1.275 9.561 -6.495 1.00 88.06 97 HIS A CA 1
ATOM 758 C C . HIS A 1 97 ? 2.660 9.441 -7.129 1.00 88.06 97 HIS A C 1
ATOM 760 O O . HIS A 1 97 ? 3.629 9.904 -6.519 1.00 88.06 97 HIS A O 1
ATOM 766 N N . PRO A 1 98 ? 2.801 8.859 -8.334 1.00 86.25 98 PRO A N 1
ATOM 767 C CA . PRO A 1 98 ? 4.107 8.689 -8.978 1.00 86.25 98 PRO A CA 1
ATOM 768 C C . PRO A 1 98 ? 4.808 10.021 -9.281 1.00 86.25 98 PRO A C 1
ATOM 770 O O . PRO A 1 98 ? 6.031 10.074 -9.343 1.00 86.25 98 PRO A O 1
ATOM 773 N N . GLN A 1 99 ? 4.043 11.110 -9.386 1.00 82.62 99 GLN A N 1
ATOM 774 C CA . GLN A 1 99 ? 4.543 12.471 -9.614 1.00 82.62 99 GLN A CA 1
ATOM 775 C C . GLN A 1 99 ? 4.946 13.198 -8.315 1.00 82.62 99 GLN A C 1
ATOM 777 O O . GLN A 1 99 ? 5.404 14.334 -8.359 1.00 82.62 99 GLN A O 1
ATOM 782 N N . GLY A 1 100 ? 4.776 12.567 -7.146 1.00 76.56 100 GLY A N 1
ATOM 783 C CA . GLY A 1 100 ? 5.171 13.140 -5.855 1.00 76.56 100 GLY A CA 1
ATOM 784 C C . GLY A 1 100 ? 4.226 14.214 -5.302 1.00 76.56 100 GLY A C 1
ATOM 785 O O . GLY A 1 100 ? 4.549 14.857 -4.304 1.00 76.56 100 GLY A O 1
ATOM 786 N N . HIS A 1 101 ? 3.054 14.410 -5.907 1.00 76.25 101 HIS A N 1
ATOM 787 C CA . HIS A 1 101 ? 2.031 15.315 -5.388 1.00 76.25 101 HIS A CA 1
ATOM 788 C C . HIS A 1 101 ? 1.211 14.631 -4.287 1.00 76.25 101 HIS A C 1
ATOM 790 O O . HIS A 1 101 ? 0.629 13.580 -4.503 1.00 76.25 101 HIS A O 1
ATOM 796 N N . GLY A 1 102 ? 1.157 15.220 -3.090 1.00 70.50 102 GLY A N 1
ATOM 797 C CA . GLY A 1 102 ? 0.387 14.677 -1.959 1.00 70.50 102 GLY A CA 1
ATOM 798 C C . GLY A 1 102 ? -1.065 15.159 -1.877 1.00 70.50 102 GLY A C 1
ATOM 799 O O . GLY A 1 102 ? -1.731 14.907 -0.875 1.00 70.50 102 GLY A O 1
ATOM 800 N N . ALA A 1 103 ? -1.533 15.915 -2.872 1.00 74.75 103 ALA A N 1
ATOM 801 C CA . ALA A 1 103 ? -2.898 16.425 -2.910 1.00 74.75 103 ALA A CA 1
ATOM 802 C C . ALA A 1 103 ? -3.880 15.328 -3.347 1.00 74.75 103 ALA A C 1
ATOM 804 O O . ALA A 1 103 ? -3.508 14.390 -4.049 1.00 74.75 103 ALA A O 1
ATOM 805 N N . LEU A 1 104 ? -5.146 15.463 -2.946 1.00 69.38 104 LEU A N 1
ATOM 806 C CA . LEU A 1 104 ? -6.211 14.644 -3.517 1.00 69.38 104 LEU A CA 1
ATOM 807 C C . LEU A 1 104 ? -6.371 14.988 -5.002 1.00 69.38 104 LEU A C 1
ATOM 809 O O . LEU A 1 104 ? -6.264 16.155 -5.381 1.00 69.38 104 LEU A O 1
ATOM 813 N N . SER A 1 105 ? -6.638 13.974 -5.822 1.00 65.75 105 SER A N 1
ATOM 814 C CA . SER A 1 105 ? -7.041 14.175 -7.212 1.00 65.75 105 SER A CA 1
ATOM 815 C C . SER A 1 105 ? -8.340 14.986 -7.241 1.00 65.75 105 SER A C 1
ATOM 817 O O . SER A 1 105 ? -9.274 14.661 -6.504 1.00 65.75 105 SER A O 1
ATOM 819 N N . ASN A 1 106 ? -8.369 16.052 -8.043 1.00 54.44 106 ASN A N 1
ATOM 820 C CA . ASN A 1 106 ? -9.568 16.864 -8.279 1.00 54.44 106 ASN A CA 1
ATOM 821 C C . ASN A 1 106 ? -10.491 16.207 -9.304 1.00 54.44 106 ASN A C 1
ATOM 823 O O . ASN A 1 106 ? -9.953 15.625 -10.274 1.00 54.44 106 ASN A O 1
#

Sequence (106 aa):
MKNRVLGDLSGIKGHIEQRIEALYDCVIPYGQIITPEFAREMAYLTSILQREIAVYINRRGKVAAVSLGEQSTAPLPEIDGRRSEKRLSGIRCIHTHPQGHGALSN

Secondary structure (DSSP, 8-state):
---PPBS--TT--HHHHHHHHHGGG-BPPTT-SS-HHHHHHHHHHHHHHTSEEEEEEETTSBEEEEEEESS-PPPPPP--S--BTTB---EEEEE--TT---SPP-

Foldseek 3Di:
DQADEADDCPPPDPVLVVLLSCLQVDFADQPDLHDPVSVVSLLVSCQVVVWKWKWKAANRRGTPHIYTHHQDDPPDPDLPDPPDPPDDSRIDMDMDHSVRDPDDDD